Protein AF-A0A8H7ESM8-F1 (afdb_monomer_lite)

Structure (mmCIF, N/CA/C/O backbone):
data_AF-A0A8H7ESM8-F1
#
_entry.id   AF-A0A8H7ESM8-F1
#
loop_
_atom_site.group_PDB
_atom_site.id
_atom_site.type_symbol
_atom_site.label_atom_id
_atom_site.label_alt_id
_atom_site.label_comp_id
_atom_site.label_asym_id
_atom_site.label_entity_id
_atom_site.label_seq_id
_atom_site.pdbx_PDB_ins_code
_atom_site.Cartn_x
_atom_site.Cartn_y
_atom_site.Cartn_z
_atom_site.occupancy
_atom_site.B_iso_or_equiv
_atom_site.auth_seq_id
_atom_site.auth_comp_id
_atom_site.auth_asym_id
_atom_site.auth_atom_id
_atom_site.pdbx_PDB_model_num
ATOM 1 N N . MET A 1 1 ? 24.450 -65.363 -47.196 1.00 42.00 1 MET A N 1
ATOM 2 C CA . MET A 1 1 ? 24.435 -64.809 -45.826 1.00 42.00 1 MET A CA 1
ATOM 3 C C . MET A 1 1 ? 24.274 -63.314 -46.007 1.00 42.00 1 MET A C 1
ATOM 5 O O . MET A 1 1 ? 25.089 -62.755 -46.719 1.00 42.00 1 MET A O 1
ATOM 9 N N . GLU A 1 2 ? 23.227 -62.629 -45.573 1.00 52.50 2 GLU A N 1
ATOM 10 C CA . GLU A 1 2 ? 22.208 -62.899 -44.554 1.00 52.50 2 GLU A CA 1
ATOM 11 C C . GLU A 1 2 ? 21.019 -61.970 -44.897 1.00 52.50 2 GLU A C 1
ATOM 13 O O . GLU A 1 2 ? 21.236 -60.797 -45.176 1.00 52.50 2 GLU A O 1
ATOM 18 N N . GLN A 1 3 ? 19.879 -62.540 -45.296 1.00 51.50 3 GLN A N 1
ATOM 19 C CA . GLN A 1 3 ? 18.617 -62.590 -44.532 1.00 51.50 3 GLN A CA 1
ATOM 20 C C . GLN A 1 3 ? 17.825 -61.260 -44.528 1.00 51.50 3 GLN A C 1
ATOM 22 O O . GLN A 1 3 ? 18.046 -60.379 -43.706 1.00 51.50 3 GLN A O 1
ATOM 27 N N . LEU A 1 4 ? 16.878 -61.159 -45.471 1.00 50.91 4 LEU A N 1
ATOM 28 C CA . LEU A 1 4 ? 15.663 -60.343 -45.375 1.00 50.91 4 LEU A CA 1
ATOM 29 C C . LEU A 1 4 ? 14.559 -61.302 -44.916 1.00 50.91 4 LEU A C 1
ATOM 31 O O . LEU A 1 4 ? 14.179 -62.183 -45.687 1.00 50.91 4 LEU A O 1
ATOM 35 N N . GLU A 1 5 ? 14.102 -61.175 -43.672 1.00 56.69 5 GLU A N 1
ATOM 36 C CA . GLU A 1 5 ? 12.926 -61.899 -43.188 1.00 56.69 5 GLU A CA 1
ATOM 37 C C . GLU A 1 5 ? 11.688 -61.015 -43.344 1.00 56.69 5 GLU A C 1
ATOM 39 O O . GLU A 1 5 ? 11.542 -59.968 -42.714 1.00 56.69 5 GLU A O 1
ATOM 44 N N . ASP A 1 6 ? 10.841 -61.463 -44.264 1.00 51.81 6 ASP A N 1
ATOM 45 C CA . ASP A 1 6 ? 9.467 -61.048 -44.497 1.00 51.81 6 ASP A CA 1
ATOM 46 C C . ASP A 1 6 ? 8.577 -61.714 -43.436 1.00 51.81 6 ASP A C 1
ATOM 48 O O . ASP A 1 6 ? 8.514 -62.941 -43.345 1.00 51.81 6 ASP A O 1
ATOM 52 N N . GLY A 1 7 ? 7.947 -60.902 -42.588 1.00 53.12 7 GLY A N 1
ATOM 53 C CA . GLY A 1 7 ? 7.020 -61.345 -41.554 1.00 53.12 7 GLY A CA 1
ATOM 54 C C . GLY A 1 7 ? 5.589 -61.021 -41.956 1.00 53.12 7 GLY A C 1
ATOM 55 O O . GLY A 1 7 ? 5.084 -59.950 -41.624 1.00 53.12 7 GLY A O 1
ATOM 56 N N . GLY A 1 8 ? 4.942 -61.951 -42.656 1.00 49.22 8 GLY A N 1
ATOM 57 C CA . GLY A 1 8 ? 3.492 -61.981 -42.814 1.00 49.22 8 GLY A CA 1
ATOM 58 C C . GLY A 1 8 ? 2.825 -62.785 -41.695 1.00 49.22 8 GLY A C 1
ATOM 59 O O . GLY A 1 8 ? 3.288 -63.874 -41.365 1.00 49.22 8 GLY A O 1
ATOM 60 N N . SER A 1 9 ? 1.713 -62.274 -41.161 1.00 54.31 9 SER A N 1
ATOM 61 C CA . SER A 1 9 ? 0.624 -63.090 -40.605 1.00 54.31 9 SER A CA 1
ATOM 62 C C . SER A 1 9 ? -0.669 -62.263 -40.491 1.00 54.31 9 SER A C 1
ATOM 64 O O . SER A 1 9 ? -0.700 -61.298 -39.729 1.00 54.31 9 SER A O 1
ATOM 66 N N . ASP A 1 10 ? -1.676 -62.683 -41.270 1.00 53.31 10 ASP A N 1
ATOM 67 C CA . ASP A 1 10 ? -3.106 -62.860 -40.932 1.00 53.31 10 ASP A CA 1
ATOM 68 C C . ASP A 1 10 ? -3.930 -61.602 -40.528 1.00 53.31 10 ASP A C 1
ATOM 70 O O . ASP A 1 10 ? -3.648 -60.974 -39.515 1.00 53.31 10 ASP A O 1
ATOM 74 N N . LEU A 1 11 ? -4.911 -61.062 -41.290 1.00 56.03 11 LEU A N 1
ATOM 75 C CA . LEU A 1 11 ? -6.192 -61.620 -41.818 1.00 56.03 11 LEU A CA 1
ATOM 76 C C . LEU A 1 11 ? -6.927 -62.463 -40.757 1.00 56.03 11 LEU A C 1
ATOM 78 O O . LEU A 1 11 ? -6.360 -63.432 -40.287 1.00 56.03 11 LEU A O 1
ATOM 82 N N . GLU A 1 12 ? -8.160 -62.258 -40.297 1.00 47.97 12 GLU A N 1
ATOM 83 C CA . GLU A 1 12 ? -9.330 -61.398 -40.546 1.00 47.97 12 GLU A CA 1
ATOM 84 C C . GLU A 1 12 ? -10.045 -61.262 -39.164 1.00 47.97 12 GLU A C 1
ATOM 86 O O . GLU A 1 12 ? -9.576 -61.835 -38.185 1.00 47.97 12 GLU A O 1
ATOM 91 N N . GLU A 1 13 ? -11.102 -60.495 -38.885 1.00 48.75 13 GLU A N 1
ATOM 92 C CA . GLU A 1 13 ? -12.486 -60.573 -39.385 1.00 48.75 13 GLU A CA 1
ATOM 93 C C . GLU A 1 13 ? -13.287 -59.571 -38.495 1.00 48.75 13 GLU A C 1
ATOM 95 O O . GLU A 1 13 ? -13.037 -59.494 -37.294 1.00 48.75 13 GLU A O 1
ATOM 100 N N . SER A 1 14 ? -13.983 -58.562 -39.044 1.00 41.25 14 SER A N 1
ATOM 101 C CA . SER A 1 14 ? -15.455 -58.489 -39.231 1.00 41.25 14 SER A CA 1
ATOM 102 C C . SER A 1 14 ? -16.271 -58.613 -37.912 1.00 41.25 14 SER A C 1
ATOM 104 O O . SER A 1 14 ? -15.978 -59.452 -37.080 1.00 41.25 14 SER A O 1
ATOM 106 N N . VAL A 1 15 ? -17.317 -57.840 -37.580 1.00 45.09 15 VAL A N 1
ATOM 107 C CA . VAL A 1 15 ? -18.212 -56.943 -38.327 1.00 45.09 15 VAL A CA 1
ATOM 108 C C . VAL A 1 15 ? -19.162 -56.270 -37.304 1.00 45.09 15 VAL A C 1
ATOM 110 O O . VAL A 1 15 ? -19.545 -56.931 -36.348 1.00 45.09 15 VAL A O 1
ATOM 113 N N . THR A 1 16 ? -19.593 -55.015 -37.561 1.00 39.19 16 THR A N 1
ATOM 114 C CA . THR A 1 16 ? -21.004 -54.523 -37.418 1.00 39.19 16 THR A CA 1
ATOM 115 C C . THR A 1 16 ? -21.577 -54.393 -35.977 1.00 39.19 16 THR A C 1
ATOM 117 O O . THR A 1 16 ? -21.357 -55.257 -35.147 1.00 39.19 16 THR A O 1
ATOM 120 N N . THR A 1 17 ? -22.328 -53.386 -35.518 1.00 56.19 17 THR A N 1
ATOM 121 C CA . THR A 1 17 ? -22.899 -52.100 -35.976 1.00 56.19 17 THR A CA 1
ATOM 122 C C . THR A 1 17 ? -23.355 -51.334 -34.714 1.00 56.19 17 THR A C 1
ATOM 124 O O . THR A 1 17 ? -23.389 -51.925 -33.635 1.00 56.19 17 THR A O 1
ATOM 127 N N . PRO A 1 18 ? -23.718 -50.041 -34.818 1.00 55.72 18 PRO A N 1
ATOM 128 C CA . PRO A 1 18 ? -24.243 -49.255 -33.708 1.00 55.72 18 PRO A CA 1
ATOM 129 C C . PRO A 1 18 ? -25.756 -49.461 -33.571 1.00 55.72 18 PRO A C 1
ATOM 131 O O . PRO A 1 18 ? -26.470 -49.288 -34.556 1.00 55.72 18 PRO A O 1
ATOM 134 N N . ASP A 1 19 ? -26.240 -49.751 -32.362 1.00 47.34 19 ASP A N 1
ATOM 135 C CA . ASP A 1 19 ? -27.670 -49.702 -32.059 1.00 47.34 19 ASP A CA 1
ATOM 136 C C . ASP A 1 19 ? -27.999 -48.610 -31.041 1.00 47.34 19 ASP A C 1
ATOM 138 O O . ASP A 1 19 ? -27.410 -48.459 -29.971 1.00 47.34 19 ASP A O 1
ATOM 142 N N . ASN A 1 20 ? -28.945 -47.811 -31.506 1.00 58.38 20 ASN A N 1
ATOM 143 C CA . ASN A 1 20 ? -29.601 -46.659 -30.939 1.00 58.38 20 ASN A CA 1
ATOM 144 C C . ASN A 1 20 ? -30.784 -47.141 -30.093 1.00 58.38 20 ASN A C 1
ATOM 146 O O . ASN A 1 20 ? -31.738 -47.670 -30.657 1.00 58.38 20 ASN A O 1
ATOM 150 N N . GLU A 1 21 ? -30.773 -46.885 -28.786 1.00 55.19 21 GLU A N 1
ATOM 151 C CA . GLU A 1 21 ? -31.991 -46.922 -27.972 1.00 55.19 21 GLU A CA 1
ATOM 152 C C . GLU A 1 21 ? -32.172 -45.605 -27.214 1.00 55.19 21 GLU A C 1
ATOM 154 O O . GLU A 1 21 ? -31.645 -45.354 -26.133 1.00 55.19 21 GLU A O 1
ATOM 159 N N . ASN A 1 22 ? -32.949 -44.751 -27.871 1.00 52.78 22 ASN A N 1
ATOM 160 C CA . ASN A 1 22 ? -33.838 -43.751 -27.305 1.00 52.78 22 ASN A CA 1
ATOM 161 C C . ASN A 1 22 ? -34.694 -44.330 -26.160 1.00 52.78 22 ASN A C 1
ATOM 163 O O . ASN A 1 22 ? -35.521 -45.209 -26.407 1.00 52.78 22 ASN A O 1
ATOM 167 N N . VAL A 1 23 ? -34.580 -43.764 -24.955 1.00 56.09 23 VAL A N 1
ATOM 168 C CA . VAL A 1 23 ? -35.633 -43.839 -23.932 1.00 56.09 23 VAL A CA 1
ATOM 169 C C . VAL A 1 23 ? -35.842 -42.448 -23.326 1.00 56.09 23 VAL A C 1
ATOM 171 O O . VAL A 1 23 ? -34.954 -41.886 -22.689 1.00 56.09 23 VAL A O 1
ATOM 174 N N . ASN A 1 24 ? -37.041 -41.914 -23.564 1.00 48.78 24 ASN A N 1
ATOM 175 C CA . ASN A 1 24 ? -37.614 -40.720 -22.946 1.00 48.78 24 ASN A CA 1
ATOM 176 C C . ASN A 1 24 ? -37.867 -40.911 -21.432 1.00 48.78 24 ASN A C 1
ATOM 178 O O . ASN A 1 24 ? -38.381 -41.955 -21.041 1.00 48.78 24 ASN A O 1
ATOM 182 N N . GLU A 1 25 ? -37.534 -39.870 -20.654 1.00 49.44 25 GLU A N 1
ATOM 183 C CA . GLU A 1 25 ? -38.229 -39.232 -19.501 1.00 49.44 25 GLU A CA 1
ATOM 184 C C . GLU A 1 25 ? -39.181 -40.031 -18.571 1.00 49.44 25 GLU A C 1
ATOM 186 O O . GLU A 1 25 ? -39.991 -40.844 -19.019 1.00 49.44 25 GLU A O 1
ATOM 191 N N . PRO A 1 26 ? -39.184 -39.715 -17.253 1.00 51.81 26 PRO A N 1
ATOM 192 C CA . PRO A 1 26 ? -40.087 -38.644 -16.802 1.00 51.81 26 PRO A CA 1
ATOM 193 C C . PRO A 1 26 ? -39.553 -37.692 -15.710 1.00 51.81 26 PRO A C 1
ATOM 195 O O . PRO A 1 26 ? -38.658 -38.012 -14.929 1.00 51.81 26 PRO A O 1
ATOM 198 N N . GLU A 1 27 ? -40.193 -36.519 -15.685 1.00 51.31 27 GLU A N 1
ATOM 199 C CA . GLU A 1 27 ? -40.183 -35.451 -14.679 1.00 51.31 27 GLU A CA 1
ATOM 200 C C . GLU A 1 27 ? -40.645 -35.877 -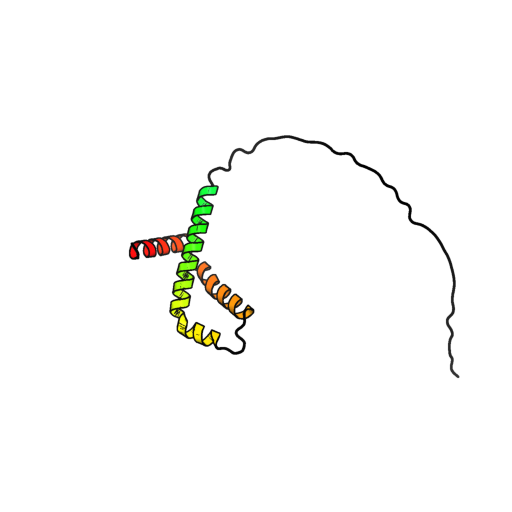13.257 1.00 51.31 27 GLU A C 1
ATOM 202 O O . GLU A 1 27 ? -41.105 -36.998 -13.042 1.00 51.31 27 GLU A O 1
ATOM 207 N N . ILE A 1 28 ? -40.643 -34.871 -12.356 1.00 48.00 28 ILE A N 1
ATOM 208 C CA . ILE A 1 28 ? -41.316 -34.690 -11.044 1.00 48.00 28 ILE A CA 1
ATOM 209 C C . ILE A 1 28 ? -40.716 -35.470 -9.850 1.00 48.00 28 ILE A C 1
ATOM 211 O O . ILE A 1 28 ? -40.508 -36.672 -9.899 1.00 48.00 28 ILE A O 1
ATOM 215 N N . ASN A 1 29 ? -40.405 -34.846 -8.705 1.00 45.91 29 ASN A N 1
ATOM 216 C CA . ASN A 1 29 ? -41.381 -34.179 -7.844 1.00 45.91 29 ASN A CA 1
ATOM 217 C C . ASN A 1 29 ? -40.752 -33.211 -6.818 1.00 45.91 29 ASN A C 1
ATOM 219 O O . ASN A 1 29 ? -39.620 -33.368 -6.366 1.00 45.91 29 ASN A O 1
ATOM 223 N N . GLU A 1 30 ? -41.578 -32.240 -6.464 1.00 44.12 30 GLU A N 1
ATOM 224 C CA . GLU A 1 30 ? -41.410 -31.053 -5.649 1.00 44.12 30 GLU A CA 1
ATOM 225 C C . GLU A 1 30 ? -41.415 -31.311 -4.122 1.00 44.12 30 GLU A C 1
ATOM 227 O O . GLU A 1 30 ? -41.936 -32.316 -3.640 1.00 44.12 30 GLU A O 1
ATOM 232 N N . ASN A 1 31 ? -40.974 -30.272 -3.396 1.00 43.00 31 ASN A N 1
ATOM 233 C CA . ASN A 1 31 ? -41.524 -29.748 -2.131 1.00 43.00 31 ASN A CA 1
ATOM 234 C C . ASN A 1 31 ? -41.296 -30.478 -0.787 1.00 43.00 31 ASN A C 1
ATOM 236 O O . ASN A 1 31 ? -41.917 -31.498 -0.499 1.00 43.00 31 ASN A O 1
ATOM 240 N N . LYS A 1 32 ? -40.536 -29.820 0.111 1.00 47.94 32 LYS A N 1
ATOM 241 C CA . LYS A 1 32 ? -40.993 -29.089 1.335 1.00 47.94 32 LYS A CA 1
ATOM 242 C C . LYS A 1 32 ? -39.796 -28.854 2.280 1.00 47.94 32 LYS A C 1
ATOM 244 O O . LYS A 1 32 ? -39.057 -29.795 2.542 1.00 47.94 32 LYS A O 1
ATOM 249 N N . GLU A 1 33 ? -39.432 -27.607 2.623 1.00 43.50 33 GLU A N 1
ATOM 250 C CA . GLU A 1 33 ? -39.988 -26.809 3.753 1.00 43.50 33 GLU A CA 1
ATOM 251 C C . GLU A 1 33 ? -39.909 -27.626 5.054 1.00 43.50 33 GLU A C 1
ATOM 253 O O . GLU A 1 33 ? -40.513 -28.689 5.130 1.00 43.50 33 GLU A O 1
ATOM 258 N N . GLU A 1 34 ? -39.119 -27.319 6.080 1.00 43.12 34 GLU A N 1
ATOM 259 C CA . GLU A 1 34 ? -38.906 -26.112 6.902 1.00 43.12 34 GLU A CA 1
ATOM 260 C C . GLU A 1 34 ? -37.876 -26.597 7.965 1.00 43.12 34 GLU A C 1
ATOM 262 O O . GLU A 1 34 ? -37.869 -27.781 8.295 1.00 43.12 34 GLU A O 1
ATOM 267 N N . GLU A 1 35 ? -36.866 -25.881 8.451 1.00 46.41 35 GLU A N 1
ATOM 268 C CA . GLU A 1 35 ? -36.888 -24.801 9.444 1.00 46.41 35 GLU A CA 1
ATOM 269 C C . GLU A 1 35 ? -35.419 -24.735 9.929 1.00 46.41 35 GLU A C 1
ATOM 271 O O . GLU A 1 35 ? -34.899 -25.747 10.397 1.00 46.41 35 GLU A O 1
ATOM 276 N N . ASP A 1 36 ? -34.728 -23.599 9.829 1.00 39.12 36 ASP A N 1
ATOM 277 C CA . ASP A 1 36 ? -33.789 -23.220 10.896 1.00 39.12 36 ASP A CA 1
ATOM 278 C C . ASP A 1 36 ? -33.701 -21.692 10.954 1.00 39.12 36 ASP A C 1
ATOM 280 O O . ASP A 1 36 ? -32.984 -20.999 10.228 1.00 39.12 36 ASP A O 1
ATOM 284 N N . ASP A 1 37 ? -34.595 -21.191 11.788 1.00 54.12 37 ASP A N 1
ATOM 285 C CA . ASP A 1 37 ? -34.786 -19.826 12.228 1.00 54.12 37 ASP A CA 1
ATOM 286 C C . ASP A 1 37 ? -33.574 -19.365 13.050 1.00 54.12 37 ASP A C 1
ATOM 288 O O . ASP A 1 37 ? -33.615 -19.466 14.275 1.00 54.12 37 ASP A O 1
ATOM 292 N N . LYS A 1 38 ? -32.478 -18.898 12.411 1.00 52.22 38 LYS A N 1
ATOM 293 C CA . LYS A 1 38 ? -31.469 -18.050 13.094 1.00 52.22 38 LYS A CA 1
ATOM 294 C C . LYS A 1 38 ? -30.337 -17.416 12.266 1.00 52.22 38 LYS A C 1
ATOM 296 O O . LYS A 1 38 ? -29.183 -17.489 12.671 1.00 52.22 38 LYS A O 1
ATOM 301 N N . GLN A 1 39 ? -30.599 -16.706 11.170 1.00 44.06 39 GLN A N 1
ATOM 302 C CA . GLN A 1 39 ? -29.550 -15.855 10.568 1.00 44.06 39 GLN A CA 1
ATOM 303 C C . GLN A 1 39 ? -30.128 -14.528 10.077 1.00 44.06 39 GLN A C 1
ATOM 305 O O . GLN A 1 39 ? -30.488 -14.379 8.916 1.00 44.06 39 GLN A O 1
ATOM 310 N N . LYS A 1 40 ? -30.266 -13.554 10.985 1.00 45.72 40 LYS A N 1
ATOM 311 C CA . LYS A 1 40 ? -30.628 -12.174 10.613 1.00 45.72 40 LYS A CA 1
ATOM 312 C C . LYS A 1 40 ? -29.888 -11.087 11.404 1.00 45.72 40 LYS A C 1
ATOM 314 O O . LYS A 1 40 ? -30.333 -9.948 11.427 1.00 45.72 40 LYS A O 1
ATOM 319 N N . GLU A 1 41 ? -28.760 -11.425 12.032 1.00 44.56 41 GLU A N 1
ATOM 320 C CA . GLU A 1 41 ? -27.928 -10.461 12.781 1.00 44.56 41 GLU A CA 1
ATOM 321 C C . GLU A 1 41 ? -26.459 -10.395 12.306 1.00 44.56 41 GLU A C 1
ATOM 323 O O . GLU A 1 41 ? -25.692 -9.590 12.828 1.00 44.56 41 GLU A O 1
ATOM 328 N N . GLU A 1 42 ? -26.048 -11.175 11.296 1.00 44.97 42 GLU A N 1
ATOM 329 C CA . GLU A 1 42 ? -24.649 -11.198 10.813 1.00 44.97 42 GLU A CA 1
ATOM 330 C C . GLU A 1 42 ? -24.402 -10.377 9.528 1.00 44.97 42 GLU A C 1
ATOM 332 O O . GLU A 1 42 ? -23.267 -9.983 9.268 1.00 44.97 42 GLU A O 1
ATOM 337 N N . GLU A 1 43 ? -25.442 -10.012 8.766 1.00 44.19 43 GLU A N 1
ATOM 338 C CA . GLU A 1 43 ? -25.278 -9.303 7.480 1.00 44.19 43 GLU A CA 1
ATOM 339 C C . GLU A 1 43 ? -24.818 -7.834 7.614 1.00 44.19 43 GLU A C 1
ATOM 341 O O . GLU A 1 43 ? -24.172 -7.310 6.706 1.00 44.19 43 GLU A O 1
ATOM 346 N N . GLU A 1 44 ? -25.081 -7.153 8.737 1.00 46.78 44 GLU A N 1
ATOM 347 C CA . GLU A 1 44 ? -24.670 -5.745 8.909 1.00 46.78 44 GLU A CA 1
ATOM 348 C C . GLU A 1 44 ? -23.185 -5.593 9.279 1.00 46.78 44 GLU A C 1
ATOM 350 O O . GLU A 1 44 ? -22.529 -4.650 8.829 1.00 46.78 44 GLU A O 1
ATOM 355 N N . LYS A 1 45 ? -22.603 -6.543 10.026 1.00 51.50 45 LYS A N 1
ATOM 356 C CA . LYS A 1 45 ? -21.188 -6.459 10.432 1.00 51.50 45 LYS A CA 1
ATOM 357 C C . LYS A 1 45 ? -20.212 -6.761 9.301 1.00 51.50 45 LYS A C 1
ATOM 359 O O . LYS A 1 45 ? -19.118 -6.191 9.273 1.00 51.50 45 LYS A O 1
ATOM 364 N N . GLU A 1 46 ? -20.577 -7.624 8.357 1.00 53.84 46 GLU A N 1
ATOM 365 C CA . GLU A 1 46 ? -19.707 -7.938 7.220 1.00 53.84 46 GLU A CA 1
ATOM 366 C C . GLU A 1 46 ? -19.574 -6.755 6.249 1.00 53.84 46 GLU A C 1
ATOM 368 O O . GLU A 1 46 ? -18.470 -6.468 5.778 1.00 53.84 46 GLU A O 1
ATOM 373 N N . GLY A 1 47 ? -20.662 -6.015 6.000 1.00 60.31 47 GLY A N 1
ATOM 374 C CA . GLY A 1 47 ? -20.661 -4.856 5.100 1.00 60.31 47 GLY A CA 1
ATOM 375 C C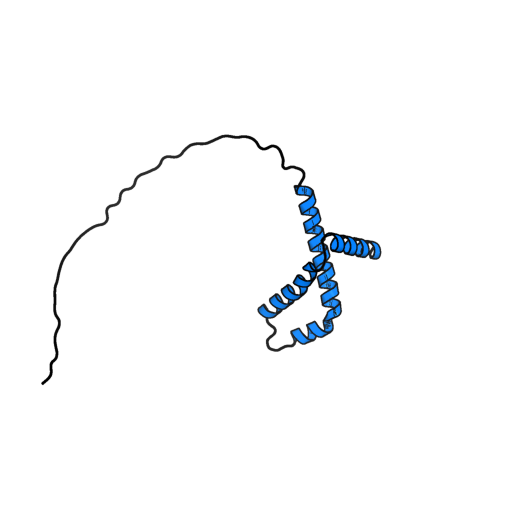 . GLY A 1 47 ? -19.814 -3.683 5.608 1.00 60.31 47 GLY A C 1
ATOM 376 O O . GLY A 1 47 ? -19.044 -3.083 4.845 1.00 60.31 47 GLY A O 1
ATOM 377 N N . GLU A 1 48 ? -19.896 -3.385 6.908 1.00 63.91 48 GLU A N 1
ATOM 378 C CA . GLU A 1 48 ? -19.049 -2.368 7.544 1.00 63.91 48 GLU A CA 1
ATOM 379 C C . GLU A 1 48 ? -17.575 -2.792 7.535 1.00 63.91 48 GLU A C 1
ATOM 381 O O . GLU A 1 48 ? -16.708 -2.016 7.127 1.00 63.91 48 GLU A O 1
ATOM 386 N N . THR A 1 49 ? -17.289 -4.056 7.861 1.00 70.00 49 THR A N 1
ATOM 387 C CA . THR A 1 49 ? -15.918 -4.587 7.879 1.00 70.00 49 THR A CA 1
ATOM 388 C C . THR A 1 49 ? -15.266 -4.539 6.492 1.00 70.00 49 THR A C 1
ATOM 390 O O . THR A 1 49 ? -14.106 -4.141 6.362 1.00 70.00 49 THR A O 1
ATOM 393 N N . GLN A 1 50 ? -15.997 -4.884 5.426 1.00 76.69 50 GLN A N 1
ATOM 394 C CA . GLN A 1 50 ? -15.481 -4.786 4.054 1.00 76.69 50 GLN A CA 1
ATOM 395 C C . GLN A 1 50 ? -15.212 -3.336 3.630 1.00 76.69 50 GLN A C 1
ATOM 397 O O . GLN A 1 50 ? -14.230 -3.058 2.930 1.00 76.69 50 GLN A O 1
ATOM 402 N N . THR A 1 51 ? -16.049 -2.399 4.076 1.00 86.81 51 THR A N 1
ATOM 403 C CA . THR A 1 51 ? -15.870 -0.971 3.792 1.00 86.81 51 THR A CA 1
ATOM 404 C C . THR A 1 51 ? -14.621 -0.427 4.483 1.00 86.81 51 THR A C 1
ATOM 406 O O . THR A 1 51 ? -13.791 0.203 3.819 1.00 86.81 51 THR A O 1
ATOM 409 N N . THR A 1 52 ? -14.430 -0.744 5.766 1.00 89.31 52 THR A N 1
ATOM 410 C CA . THR A 1 52 ? -13.241 -0.369 6.548 1.00 89.31 52 THR A CA 1
ATOM 411 C C . THR A 1 52 ? -11.967 -0.927 5.917 1.00 89.31 52 THR A C 1
ATOM 413 O O . THR A 1 52 ? -11.033 -0.170 5.652 1.00 89.31 52 THR A O 1
ATOM 416 N N . LYS A 1 53 ? -11.949 -2.215 5.542 1.00 92.00 53 LYS A N 1
ATOM 417 C CA . LYS A 1 53 ? -10.790 -2.847 4.881 1.00 92.00 53 LYS A CA 1
ATOM 418 C C . LYS A 1 53 ? -10.418 -2.157 3.571 1.00 92.00 53 LYS A C 1
ATOM 420 O O . LYS A 1 53 ? -9.247 -1.878 3.314 1.00 92.00 53 LYS A O 1
ATOM 425 N N . LYS A 1 54 ? -11.409 -1.809 2.744 1.00 94.69 54 LYS A N 1
ATOM 426 C CA . LYS A 1 54 ? -11.172 -1.094 1.480 1.00 94.69 54 LYS A CA 1
ATOM 427 C C . LYS A 1 54 ? -10.645 0.326 1.705 1.00 94.69 54 LYS A C 1
ATOM 429 O O . LYS A 1 54 ? -9.737 0.760 0.994 1.00 94.69 54 LYS A O 1
ATOM 434 N N . GLN A 1 55 ? -11.210 1.056 2.666 1.00 95.62 55 GLN A N 1
ATOM 435 C CA . GLN A 1 55 ? -10.753 2.401 3.018 1.00 95.62 55 GLN A CA 1
ATOM 436 C C . GLN A 1 55 ? -9.317 2.376 3.544 1.00 95.62 55 GLN A C 1
ATOM 438 O O . GLN A 1 55 ? -8.490 3.171 3.089 1.00 95.62 55 GLN A O 1
ATOM 443 N N . PHE A 1 56 ? -9.006 1.424 4.425 1.00 96.88 56 PHE A N 1
ATOM 444 C CA . PHE A 1 56 ? -7.669 1.249 4.972 1.00 96.88 56 PHE A CA 1
ATOM 445 C C . PHE A 1 56 ? -6.671 0.899 3.874 1.00 96.88 56 PHE A C 1
ATOM 447 O O . PHE A 1 56 ? -5.666 1.591 3.741 1.00 96.88 56 PHE A O 1
ATOM 454 N N . ARG A 1 57 ? -6.980 -0.084 3.014 1.00 97.38 57 ARG A N 1
ATOM 455 C CA . ARG A 1 57 ? -6.137 -0.443 1.863 1.00 97.38 57 ARG A CA 1
ATOM 456 C C . ARG A 1 57 ? -5.799 0.774 1.006 1.00 97.38 57 ARG A C 1
ATOM 458 O O . ARG A 1 57 ? -4.643 0.970 0.644 1.00 97.38 57 ARG A O 1
ATOM 465 N N . ASN A 1 58 ? -6.789 1.603 0.679 1.00 96.81 58 ASN A N 1
ATOM 466 C CA . ASN A 1 58 ? -6.564 2.794 -0.141 1.00 96.81 58 ASN A CA 1
ATOM 467 C C . ASN A 1 58 ? -5.664 3.815 0.565 1.00 96.81 58 ASN A C 1
ATOM 469 O O . ASN A 1 58 ? -4.746 4.351 -0.056 1.00 96.81 58 ASN A O 1
ATOM 473 N N . HIS A 1 59 ? -5.905 4.065 1.855 1.00 97.19 59 HIS A N 1
ATOM 474 C CA . HIS A 1 59 ? -5.064 4.952 2.654 1.00 97.19 59 HIS A CA 1
ATOM 475 C C . HIS A 1 59 ? -3.624 4.427 2.739 1.00 97.19 59 HIS A C 1
ATOM 477 O O . HIS A 1 59 ? -2.683 5.151 2.419 1.00 97.19 59 HIS A O 1
ATOM 483 N N . TYR A 1 60 ? -3.460 3.152 3.086 1.00 98.19 60 TYR A N 1
ATOM 484 C CA . TYR A 1 60 ? -2.178 2.464 3.178 1.00 98.19 60 TYR A CA 1
ATOM 485 C C . TYR A 1 60 ? -1.394 2.551 1.864 1.00 98.19 60 TYR A C 1
ATOM 487 O O . TYR A 1 60 ? -0.267 3.046 1.846 1.00 98.19 60 TYR A O 1
ATOM 495 N N . MET A 1 61 ? -2.008 2.153 0.745 1.00 98.12 61 MET A N 1
ATOM 496 C CA . MET A 1 61 ? -1.354 2.184 -0.564 1.00 98.12 61 MET A CA 1
ATOM 497 C C . MET A 1 61 ? -0.986 3.610 -0.977 1.00 98.12 61 MET A C 1
ATOM 499 O O . MET A 1 61 ? 0.092 3.819 -1.530 1.00 98.12 61 MET A O 1
ATOM 503 N N . SER A 1 62 ? -1.819 4.608 -0.665 1.00 97.50 62 SER A N 1
ATOM 504 C CA . SER A 1 62 ? -1.482 6.017 -0.903 1.00 97.50 62 SER A CA 1
ATOM 505 C C . SER A 1 62 ? -0.247 6.444 -0.106 1.00 97.50 62 SER A C 1
ATOM 507 O O . SER A 1 62 ? 0.682 7.012 -0.675 1.00 97.50 62 SER A O 1
ATOM 509 N N . GLN A 1 63 ? -0.201 6.142 1.194 1.00 97.38 63 GLN A N 1
ATOM 510 C CA . GLN A 1 63 ? 0.920 6.513 2.063 1.00 97.38 63 GLN A CA 1
ATOM 511 C C . GLN A 1 63 ? 2.222 5.829 1.632 1.00 97.38 63 GLN A C 1
ATOM 513 O O . GLN A 1 63 ? 3.261 6.479 1.525 1.00 97.38 63 GLN A O 1
ATOM 518 N N . 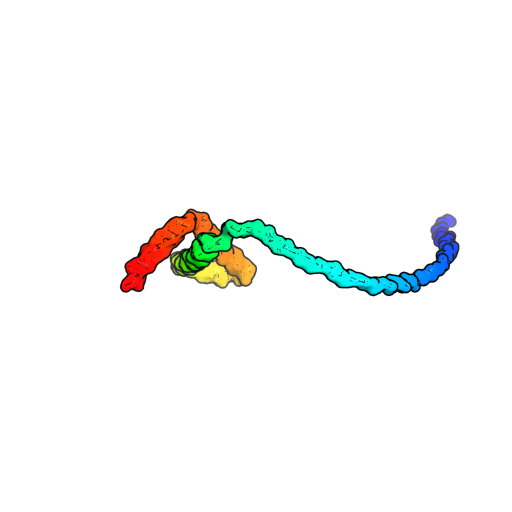ILE A 1 64 ? 2.166 4.528 1.340 1.00 97.38 64 ILE A N 1
ATOM 519 C CA . ILE A 1 64 ? 3.329 3.743 0.919 1.00 97.38 64 ILE A CA 1
ATOM 520 C C . ILE A 1 64 ? 3.839 4.209 -0.445 1.00 97.38 64 ILE A C 1
ATOM 522 O O . ILE A 1 64 ? 5.029 4.484 -0.593 1.00 97.38 64 ILE A O 1
ATOM 526 N N . THR A 1 65 ? 2.964 4.372 -1.440 1.00 96.62 65 THR A N 1
ATOM 527 C CA . THR A 1 65 ? 3.394 4.831 -2.772 1.00 96.62 65 THR A CA 1
ATOM 528 C C . THR A 1 65 ? 3.927 6.263 -2.756 1.00 96.62 65 THR A C 1
ATOM 530 O O . THR A 1 65 ? 4.848 6.572 -3.510 1.00 96.62 65 THR A O 1
ATOM 533 N N . GLN A 1 66 ? 3.429 7.119 -1.860 1.00 97.38 66 GLN A N 1
ATOM 534 C CA . GLN A 1 66 ? 3.984 8.453 -1.645 1.00 97.38 66 GLN A CA 1
ATOM 535 C C . GLN A 1 66 ? 5.362 8.402 -0.969 1.00 97.38 66 GLN A C 1
ATOM 537 O O . GLN A 1 66 ? 6.290 9.068 -1.429 1.00 97.38 66 GLN A O 1
ATOM 542 N N . ALA A 1 67 ? 5.523 7.600 0.087 1.00 97.81 67 ALA A N 1
ATOM 543 C CA . ALA A 1 67 ? 6.782 7.476 0.822 1.00 97.81 67 ALA A CA 1
ATOM 544 C C . ALA A 1 67 ? 7.911 6.878 -0.036 1.00 97.81 67 ALA A C 1
ATOM 546 O O . ALA A 1 67 ? 9.049 7.340 0.029 1.00 97.81 67 ALA A O 1
ATOM 547 N N . PHE A 1 68 ? 7.588 5.894 -0.879 1.00 97.44 68 PHE A N 1
ATOM 548 C CA . PHE A 1 68 ? 8.540 5.222 -1.769 1.00 97.44 68 PHE A CA 1
ATOM 549 C C . PHE A 1 68 ? 8.548 5.779 -3.197 1.00 97.44 68 PHE A C 1
ATOM 551 O O . PHE A 1 68 ? 9.170 5.184 -4.075 1.00 97.44 68 PHE A O 1
ATOM 558 N N . GLY A 1 69 ? 7.899 6.918 -3.461 1.00 97.31 69 GLY A N 1
ATOM 559 C CA . GLY A 1 69 ? 7.675 7.412 -4.826 1.00 97.31 69 GLY A CA 1
ATOM 560 C C . GLY A 1 69 ? 8.947 7.500 -5.675 1.00 97.31 69 GLY A C 1
ATOM 561 O O . GLY A 1 69 ? 8.966 7.043 -6.814 1.00 97.31 69 GLY A O 1
ATOM 562 N N . THR A 1 70 ? 10.050 7.981 -5.090 1.00 97.81 70 THR A N 1
ATOM 563 C CA . THR A 1 70 ? 11.344 8.074 -5.794 1.00 97.81 70 THR A CA 1
ATOM 564 C C . THR A 1 70 ? 11.903 6.701 -6.179 1.00 97.81 70 THR A C 1
ATOM 566 O O . THR A 1 70 ? 12.488 6.550 -7.250 1.00 97.81 70 THR A O 1
ATOM 569 N N . ASP A 1 71 ? 11.752 5.692 -5.324 1.00 97.94 71 ASP A N 1
ATOM 570 C CA . ASP A 1 71 ? 12.259 4.346 -5.601 1.00 97.94 71 ASP A CA 1
ATOM 571 C C . ASP A 1 71 ? 11.341 3.589 -6.563 1.00 97.94 71 ASP A C 1
ATOM 573 O O . ASP A 1 71 ? 11.831 2.912 -7.465 1.00 97.94 71 ASP A O 1
ATOM 577 N N . LEU A 1 72 ? 10.025 3.794 -6.467 1.00 97.62 72 LEU A N 1
ATOM 578 C CA . LEU A 1 72 ? 9.060 3.297 -7.450 1.00 97.62 72 LEU A CA 1
ATOM 579 C C . LEU A 1 72 ? 9.324 3.882 -8.845 1.00 97.62 72 LEU A C 1
ATOM 581 O O . LEU A 1 72 ? 9.271 3.155 -9.838 1.00 97.62 72 LEU A O 1
ATOM 585 N N . ASP A 1 73 ? 9.685 5.165 -8.932 1.00 97.38 73 ASP A N 1
ATOM 586 C CA . ASP A 1 73 ? 10.068 5.801 -10.194 1.00 97.38 73 ASP A CA 1
ATOM 587 C C . ASP A 1 73 ? 11.343 5.199 -10.798 1.00 97.38 73 ASP A C 1
ATOM 589 O O . ASP A 1 73 ? 11.443 5.113 -12.025 1.00 97.38 73 ASP A O 1
ATOM 593 N N . LYS A 1 74 ? 12.306 4.765 -9.973 1.00 97.94 74 LYS A N 1
ATOM 594 C CA . LYS A 1 74 ? 13.503 4.045 -10.442 1.00 97.94 74 LYS A CA 1
ATOM 595 C C . LYS A 1 74 ? 13.150 2.642 -10.924 1.00 97.94 74 LYS A C 1
ATOM 597 O O . LYS A 1 74 ? 13.553 2.273 -12.022 1.00 97.94 74 LYS A O 1
ATOM 602 N N . ILE A 1 75 ? 12.365 1.893 -10.147 1.00 96.62 75 ILE A N 1
ATOM 603 C CA . ILE A 1 75 ? 11.912 0.540 -10.507 1.00 96.62 75 ILE A CA 1
ATOM 604 C C . ILE A 1 75 ? 11.167 0.571 -11.847 1.00 96.62 75 ILE A C 1
ATOM 606 O O . ILE A 1 75 ? 11.405 -0.266 -12.715 1.00 96.62 75 ILE A O 1
ATOM 610 N N . ARG A 1 76 ? 10.326 1.590 -12.073 1.00 95.44 76 ARG A N 1
ATOM 611 C CA . ARG A 1 76 ? 9.594 1.767 -13.337 1.00 95.44 76 ARG A CA 1
ATOM 612 C C . ARG A 1 76 ? 10.507 1.964 -14.552 1.00 95.44 76 ARG A C 1
ATOM 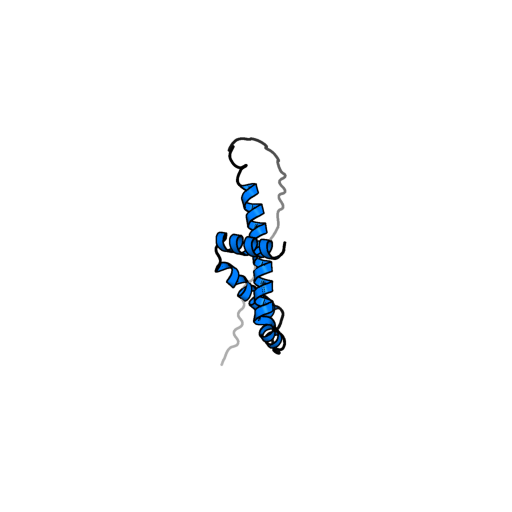614 O O . ARG A 1 76 ? 10.087 1.686 -15.671 1.00 95.44 76 ARG A O 1
ATOM 621 N N . GLN A 1 77 ? 11.725 2.465 -14.356 1.00 96.94 77 GLN A N 1
ATOM 622 C CA . GLN A 1 77 ? 12.700 2.677 -15.430 1.00 96.94 77 GLN A CA 1
ATOM 623 C C . GLN A 1 77 ? 13.513 1.417 -15.754 1.00 96.94 77 GLN A C 1
ATOM 625 O O . GLN A 1 77 ? 14.276 1.423 -16.721 1.00 96.94 77 GLN A O 1
ATOM 630 N N . GLU A 1 78 ? 13.378 0.337 -14.978 1.00 97.19 78 GLU A N 1
ATOM 631 C CA . GLU A 1 78 ? 14.114 -0.894 -15.245 1.00 97.19 78 GLU A CA 1
ATOM 632 C C . GLU A 1 78 ? 13.670 -1.536 -16.571 1.00 97.19 78 GLU A C 1
ATOM 634 O O . GLU A 1 78 ? 12.473 -1.680 -16.829 1.00 97.19 78 GLU A O 1
ATOM 639 N N . PRO A 1 79 ? 14.613 -2.014 -17.405 1.00 95.19 79 PRO A N 1
ATOM 640 C CA . PRO A 1 79 ? 14.320 -2.492 -18.761 1.00 95.19 79 PRO A CA 1
ATOM 641 C C . PRO A 1 79 ? 13.378 -3.704 -18.810 1.00 95.19 79 PRO A C 1
ATOM 643 O O . PRO A 1 79 ? 12.771 -3.970 -19.843 1.00 95.19 79 PRO A O 1
ATOM 646 N N . ASN A 1 80 ? 13.247 -4.436 -17.702 1.00 93.75 80 ASN A N 1
ATOM 647 C CA . ASN A 1 80 ? 12.408 -5.627 -17.594 1.00 93.75 80 ASN A CA 1
ATOM 648 C C . ASN A 1 80 ? 11.153 -5.403 -16.737 1.00 93.75 80 ASN A C 1
ATOM 650 O O . ASN A 1 80 ? 10.476 -6.380 -16.405 1.00 93.75 80 ASN A O 1
ATOM 654 N N . PHE A 1 81 ? 10.841 -4.159 -16.354 1.00 97.00 81 PHE A N 1
ATOM 655 C CA . PHE A 1 81 ? 9.636 -3.853 -15.591 1.00 97.00 81 PHE A CA 1
ATOM 656 C C . PHE A 1 81 ? 8.402 -3.917 -16.499 1.00 97.00 81 PHE A C 1
ATOM 658 O O . PHE A 1 81 ? 8.181 -3.070 -17.360 1.00 97.00 81 PHE A O 1
ATOM 665 N N . ASN A 1 82 ? 7.614 -4.979 -16.336 1.00 96.69 82 ASN A N 1
ATOM 666 C CA . ASN A 1 82 ? 6.439 -5.283 -17.149 1.00 96.69 82 ASN A CA 1
ATOM 667 C C . ASN A 1 82 ? 5.207 -5.513 -16.261 1.00 96.69 82 ASN A C 1
ATOM 669 O O . ASN A 1 82 ? 5.307 -5.501 -15.036 1.00 96.69 82 ASN A O 1
ATOM 673 N N . ALA A 1 83 ? 4.048 -5.761 -16.878 1.00 96.81 83 ALA A N 1
ATOM 674 C CA . ALA A 1 83 ? 2.787 -5.955 -16.159 1.00 96.81 83 ALA A CA 1
ATOM 675 C C . ALA A 1 83 ? 2.852 -7.062 -15.088 1.00 96.81 83 ALA A C 1
ATOM 677 O O . ALA A 1 83 ? 2.301 -6.895 -14.006 1.00 96.81 83 ALA A O 1
ATOM 678 N N . VAL A 1 84 ? 3.571 -8.161 -15.349 1.00 97.38 84 VAL A N 1
ATOM 679 C CA . VAL A 1 84 ? 3.729 -9.256 -14.376 1.00 97.38 84 VAL A CA 1
ATOM 680 C C . VAL A 1 84 ? 4.498 -8.776 -13.146 1.00 97.38 84 VAL A C 1
ATOM 682 O O . VAL A 1 84 ? 4.073 -9.023 -12.022 1.00 97.38 84 VAL A O 1
ATOM 685 N N . ARG A 1 85 ? 5.603 -8.046 -13.339 1.00 97.44 85 ARG A N 1
ATOM 686 C CA . ARG A 1 85 ? 6.385 -7.491 -12.222 1.00 97.44 85 ARG A CA 1
ATOM 687 C C . ARG A 1 85 ? 5.645 -6.389 -11.474 1.00 97.44 85 ARG A C 1
ATOM 689 O O . ARG A 1 85 ? 5.800 -6.292 -10.264 1.00 97.44 85 ARG A O 1
ATOM 696 N N . LEU A 1 86 ? 4.849 -5.587 -12.179 1.00 97.06 86 LEU A N 1
ATOM 697 C CA . LEU A 1 86 ? 3.986 -4.590 -11.557 1.00 97.06 86 LEU A CA 1
ATOM 698 C C . LEU A 1 86 ? 2.960 -5.254 -10.635 1.00 97.06 86 LEU A C 1
ATOM 700 O O . LEU A 1 86 ? 2.823 -4.815 -9.502 1.00 97.06 86 LEU A O 1
ATOM 704 N N . ASN A 1 87 ? 2.299 -6.326 -11.082 1.00 97.75 87 ASN A N 1
ATOM 705 C CA . ASN A 1 87 ? 1.354 -7.065 -10.242 1.00 97.75 87 ASN A CA 1
ATOM 706 C C . ASN A 1 87 ? 2.046 -7.643 -9.003 1.00 97.75 87 ASN A C 1
ATOM 708 O O . ASN A 1 87 ? 1.595 -7.388 -7.897 1.00 97.75 87 ASN A O 1
ATOM 712 N N . VAL A 1 88 ? 3.203 -8.299 -9.166 1.00 97.75 88 VAL A N 1
ATOM 713 C CA . VAL A 1 88 ? 3.981 -8.813 -8.021 1.00 97.75 88 VAL A CA 1
ATOM 714 C C . VAL A 1 88 ? 4.366 -7.696 -7.050 1.00 97.75 88 VAL A C 1
ATOM 716 O O . VAL A 1 88 ? 4.322 -7.896 -5.839 1.00 97.75 88 VAL A O 1
ATOM 719 N N . LEU A 1 89 ? 4.749 -6.521 -7.556 1.00 97.62 89 LEU A N 1
ATOM 720 C CA . LEU A 1 89 ? 5.059 -5.369 -6.715 1.00 97.62 89 LEU A CA 1
ATOM 721 C C . LEU A 1 89 ? 3.822 -4.892 -5.947 1.00 97.62 89 LEU A C 1
ATOM 723 O O . LEU A 1 89 ? 3.924 -4.671 -4.747 1.00 97.62 89 LEU A O 1
ATOM 727 N N . ILE A 1 90 ? 2.673 -4.757 -6.613 1.00 97.69 90 ILE A N 1
ATOM 728 C CA . ILE A 1 90 ? 1.408 -4.371 -5.975 1.00 97.69 90 ILE A CA 1
ATOM 729 C C . ILE A 1 90 ? 1.045 -5.375 -4.878 1.00 97.69 90 ILE A C 1
ATOM 731 O O . ILE A 1 90 ? 0.855 -4.958 -3.741 1.00 97.69 90 ILE A O 1
ATOM 735 N N . ASP A 1 91 ? 1.058 -6.674 -5.183 1.00 97.88 91 ASP A N 1
ATOM 736 C CA . ASP A 1 91 ? 0.757 -7.742 -4.222 1.00 97.88 91 ASP A CA 1
ATOM 737 C C . ASP A 1 91 ? 1.721 -7.707 -3.025 1.00 97.88 91 ASP A C 1
ATOM 739 O O . ASP A 1 91 ? 1.311 -7.855 -1.876 1.00 97.88 91 ASP A O 1
ATOM 743 N N . SER A 1 92 ? 3.010 -7.451 -3.278 1.00 97.69 92 SER A N 1
ATOM 744 C CA . SER A 1 92 ? 4.031 -7.356 -2.226 1.00 97.69 92 SER A CA 1
ATOM 745 C C . SER A 1 92 ? 3.829 -6.142 -1.317 1.00 97.69 92 SER A C 1
ATOM 747 O O . SER A 1 92 ? 4.114 -6.223 -0.125 1.00 97.69 92 SER A O 1
ATOM 749 N N . LEU A 1 93 ? 3.364 -5.015 -1.865 1.00 97.75 93 LEU A N 1
ATOM 750 C CA . LEU A 1 93 ? 3.019 -3.839 -1.067 1.00 97.75 93 LEU A CA 1
ATOM 751 C C . LEU A 1 93 ? 1.733 -4.094 -0.273 1.00 97.75 93 LEU A C 1
ATOM 753 O O . LEU A 1 93 ? 1.695 -3.814 0.920 1.00 97.75 93 LEU A O 1
ATOM 757 N N . GLU A 1 94 ? 0.706 -4.671 -0.900 1.00 97.38 94 GLU A N 1
ATOM 758 C CA . GLU A 1 94 ? -0.569 -4.980 -0.245 1.00 97.38 94 GLU A CA 1
ATOM 759 C C . GLU A 1 94 ? -0.427 -5.998 0.884 1.00 97.38 94 GLU A C 1
ATOM 761 O O . GLU A 1 94 ? -1.087 -5.838 1.904 1.00 97.38 94 GLU A O 1
ATOM 766 N N . ALA A 1 95 ? 0.487 -6.966 0.776 1.00 97.44 95 ALA A N 1
ATOM 767 C CA . ALA A 1 95 ? 0.781 -7.914 1.854 1.00 97.44 95 ALA A CA 1
ATOM 768 C C . ALA A 1 95 ? 1.218 -7.233 3.168 1.00 97.44 95 ALA A C 1
ATOM 770 O O . ALA A 1 95 ? 1.119 -7.820 4.243 1.00 97.44 95 ALA A O 1
ATOM 771 N N . GLY A 1 96 ? 1.686 -5.980 3.118 1.00 96.50 96 GLY A N 1
ATOM 772 C CA . GLY A 1 96 ? 1.987 -5.200 4.317 1.00 96.50 96 GLY A CA 1
ATOM 773 C C . GLY A 1 96 ? 0.750 -4.738 5.100 1.00 96.50 96 GLY A C 1
ATOM 774 O O . GLY A 1 96 ? 0.891 -4.329 6.252 1.00 96.50 96 GLY A O 1
ATOM 775 N N . ILE A 1 97 ? -0.451 -4.818 4.517 1.00 97.31 97 ILE A N 1
ATOM 776 C CA . ILE A 1 97 ? -1.726 -4.542 5.201 1.00 97.31 97 ILE A CA 1
ATOM 777 C C . ILE A 1 97 ? -1.987 -5.585 6.289 1.00 97.31 97 ILE A C 1
ATOM 779 O O . ILE A 1 97 ? -2.452 -5.225 7.368 1.00 97.31 97 ILE A O 1
ATOM 783 N N . ASP A 1 98 ? -1.607 -6.841 6.050 1.00 95.75 98 ASP A N 1
ATOM 784 C CA . ASP A 1 98 ? -1.850 -7.967 6.963 1.00 95.75 98 ASP A CA 1
ATOM 785 C C . ASP A 1 98 ? -1.092 -7.847 8.299 1.00 95.75 98 ASP A C 1
ATOM 787 O O . ASP A 1 98 ? -1.343 -8.600 9.239 1.00 95.75 98 ASP A O 1
ATOM 791 N N . ILE A 1 99 ? -0.167 -6.887 8.408 1.00 97.19 99 ILE A N 1
ATOM 792 C CA . ILE A 1 99 ? 0.540 -6.555 9.652 1.00 97.19 99 ILE A CA 1
ATOM 793 C C . ILE A 1 99 ? -0.400 -5.868 10.659 1.00 97.19 99 ILE A C 1
ATOM 795 O O . ILE A 1 99 ? -0.156 -5.935 11.862 1.00 97.19 99 ILE A O 1
ATOM 799 N N . PHE A 1 100 ? -1.464 -5.215 10.184 1.00 96.56 100 PHE A N 1
ATOM 800 C CA . PHE A 1 100 ? -2.403 -4.461 11.010 1.00 96.56 100 PHE A CA 1
ATOM 801 C C . PHE A 1 100 ? -3.646 -5.294 11.307 1.00 96.56 100 PHE A C 1
ATOM 803 O O . PHE A 1 100 ? -4.341 -5.744 10.393 1.00 96.56 100 PHE A O 1
ATOM 810 N N . SER A 1 101 ? -3.977 -5.435 12.587 1.00 95.88 101 SER A N 1
ATOM 811 C CA . SER A 1 101 ? -5.250 -6.019 13.009 1.00 95.88 101 SER A CA 1
ATOM 812 C C . SER A 1 101 ? -6.440 -5.159 12.574 1.00 95.88 101 SER A C 1
ATOM 814 O O . SER A 1 101 ? -6.312 -3.945 12.415 1.00 95.88 101 SER A O 1
ATOM 816 N N . ASP A 1 102 ? -7.624 -5.766 12.451 1.00 94.44 102 ASP A N 1
ATOM 817 C CA . ASP A 1 102 ? -8.853 -5.050 12.075 1.00 94.44 102 ASP A CA 1
ATOM 818 C C . ASP A 1 102 ? -9.123 -3.836 13.000 1.00 94.44 102 ASP A C 1
ATOM 820 O O . ASP A 1 102 ? -9.506 -2.768 12.524 1.00 94.44 102 ASP A O 1
ATOM 824 N N . LEU A 1 103 ? -8.820 -3.955 14.302 1.00 95.00 103 LEU A N 1
ATOM 825 C CA . LEU A 1 103 ? -8.936 -2.853 15.267 1.00 95.00 103 LEU A CA 1
ATOM 826 C C . LEU A 1 103 ? -7.933 -1.720 14.996 1.00 95.00 103 LEU A C 1
ATOM 828 O O . LEU A 1 103 ? -8.285 -0.546 15.080 1.00 95.00 103 LEU A O 1
ATOM 832 N N . GLU A 1 104 ? -6.676 -2.041 14.681 1.00 96.44 104 GLU A N 1
ATOM 833 C CA . GLU A 1 104 ? -5.671 -1.022 14.351 1.00 96.44 104 GLU A CA 1
ATOM 834 C C . GLU A 1 104 ? -6.031 -0.285 13.062 1.00 96.44 104 GLU A C 1
ATOM 836 O O . GLU A 1 104 ? -5.886 0.936 12.995 1.00 96.44 104 GLU A O 1
ATOM 841 N N . GLN A 1 105 ? -6.548 -1.006 12.064 1.00 96.00 105 GLN A N 1
ATOM 842 C CA . GLN A 1 105 ? -7.031 -0.405 10.823 1.00 96.00 105 GLN A CA 1
ATOM 843 C C . GLN A 1 105 ? -8.163 0.597 11.094 1.00 96.00 105 GLN A C 1
ATOM 845 O O . GLN A 1 105 ? -8.128 1.714 10.571 1.00 96.00 105 GLN A O 1
ATOM 850 N N . GLU A 1 106 ? -9.126 0.239 11.948 1.00 95.19 106 GLU A N 1
ATOM 851 C CA . GLU A 1 106 ? -10.232 1.116 12.350 1.00 95.19 106 GLU A CA 1
ATOM 852 C C . GLU A 1 106 ? -9.738 2.365 13.098 1.00 95.19 106 GLU A C 1
ATOM 854 O O . GLU A 1 106 ? -10.116 3.486 12.753 1.00 95.19 106 GLU A O 1
ATOM 859 N N . ILE A 1 107 ? -8.832 2.196 14.068 1.00 95.81 107 ILE A N 1
ATOM 860 C CA . ILE A 1 107 ? -8.254 3.310 14.837 1.00 95.81 107 ILE A CA 1
ATOM 861 C C . ILE A 1 107 ? -7.508 4.285 13.917 1.00 95.81 107 ILE A C 1
ATOM 863 O O . ILE A 1 107 ? -7.675 5.501 14.037 1.00 95.81 107 ILE A O 1
ATOM 867 N N . ILE A 1 108 ? -6.696 3.768 12.990 1.00 95.56 108 ILE A N 1
ATOM 868 C CA . ILE A 1 108 ? -5.946 4.593 12.036 1.00 95.56 108 ILE A CA 1
ATOM 869 C C . ILE A 1 108 ? -6.910 5.377 11.141 1.00 95.56 108 ILE A C 1
ATOM 871 O O . ILE A 1 108 ? -6.722 6.576 10.937 1.00 95.56 108 ILE A O 1
ATOM 875 N N . LEU A 1 109 ? -7.962 4.735 10.627 1.00 95.12 109 LEU A N 1
ATOM 876 C CA . LEU A 1 109 ? -8.950 5.414 9.789 1.00 95.12 109 LEU A CA 1
ATOM 877 C C . LEU A 1 109 ? -9.721 6.496 10.547 1.00 95.12 109 LEU A C 1
ATOM 879 O O . LEU A 1 109 ? -9.920 7.581 9.998 1.00 95.12 109 LEU A O 1
ATOM 883 N N . ALA A 1 110 ? -10.111 6.239 11.796 1.00 94.56 110 ALA A N 1
ATOM 884 C CA . ALA A 1 110 ? -10.780 7.229 12.633 1.00 94.56 110 ALA A CA 1
ATOM 885 C C . ALA A 1 110 ? -9.897 8.471 12.863 1.00 94.56 110 ALA A C 1
ATOM 887 O O . ALA A 1 110 ? -10.372 9.601 12.733 1.00 94.56 110 ALA A O 1
ATOM 888 N N . ASP A 1 111 ? -8.599 8.284 13.129 1.00 95.12 111 ASP A N 1
ATOM 889 C CA . ASP A 1 111 ? -7.633 9.384 13.264 1.00 95.12 111 ASP A CA 1
ATOM 890 C C . ASP A 1 111 ? -7.460 10.169 11.952 1.00 95.12 111 ASP A C 1
ATOM 892 O O . ASP A 1 111 ? -7.473 11.402 11.955 1.00 95.12 111 ASP A O 1
ATOM 896 N N . VAL A 1 112 ? -7.375 9.481 10.809 1.00 92.06 112 VAL A N 1
ATOM 897 C CA . VAL A 1 112 ? -7.292 10.127 9.487 1.00 92.06 112 VAL A CA 1
ATOM 898 C C . VAL A 1 112 ? -8.535 10.970 9.197 1.00 92.06 112 VAL A C 1
ATOM 900 O O . VAL A 1 112 ? -8.416 12.089 8.698 1.00 92.06 112 VAL A O 1
ATOM 903 N N . GLN A 1 113 ? -9.728 10.468 9.517 1.00 89.56 113 GLN A N 1
ATOM 904 C CA . GLN A 1 113 ? -10.980 11.205 9.328 1.00 89.56 113 GLN A CA 1
ATOM 905 C C . GLN A 1 113 ? -11.054 12.434 10.240 1.00 89.56 113 GLN A C 1
ATOM 907 O O . GLN A 1 113 ? -11.413 13.513 9.772 1.00 89.56 113 GLN A O 1
ATOM 912 N N . ALA A 1 114 ? -10.640 12.305 11.504 1.00 92.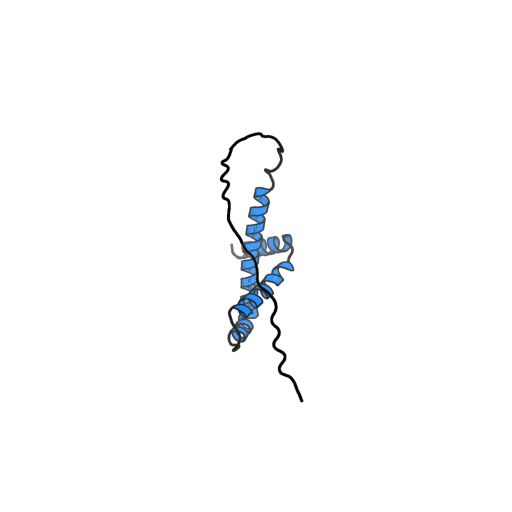06 114 ALA A N 1
ATOM 913 C CA . ALA A 1 114 ? -10.632 13.407 12.465 1.00 92.06 114 ALA A CA 1
ATOM 914 C C . ALA A 1 114 ? -9.677 14.552 12.081 1.00 92.06 114 ALA A C 1
ATOM 916 O O . ALA A 1 114 ? -9.913 15.695 12.457 1.00 92.06 114 ALA A O 1
ATOM 917 N N . ARG A 1 115 ? -8.601 14.264 11.337 1.00 88.00 115 ARG A N 1
ATOM 918 C CA . ARG A 1 115 ? -7.640 15.279 10.862 1.00 88.00 115 ARG A CA 1
ATOM 919 C C . ARG A 1 115 ? -8.075 16.001 9.587 1.00 88.00 115 ARG A C 1
ATOM 921 O O . ARG A 1 115 ? -7.534 17.064 9.293 1.00 88.00 115 ARG A O 1
ATOM 928 N N . ASN A 1 116 ? -8.988 15.407 8.821 1.00 76.94 116 ASN A N 1
ATOM 929 C CA . ASN A 1 116 ? -9.420 15.908 7.514 1.00 76.94 116 ASN A CA 1
ATOM 930 C C . ASN A 1 116 ? -10.784 16.624 7.547 1.00 76.94 116 ASN A C 1
ATOM 932 O O . ASN A 1 116 ? -11.191 17.163 6.515 1.00 76.94 116 ASN A O 1
ATOM 936 N N . GLY A 1 117 ? -11.491 16.594 8.683 1.00 59.25 117 GLY A N 1
ATOM 937 C CA . GLY A 1 117 ? -12.733 17.340 8.933 1.00 59.25 117 GLY A CA 1
ATOM 938 C C . GLY A 1 117 ? -12.479 18.688 9.591 1.00 59.25 117 GLY A C 1
ATOM 939 O O . GLY A 1 117 ? -13.251 19.624 9.287 1.00 59.25 117 GLY 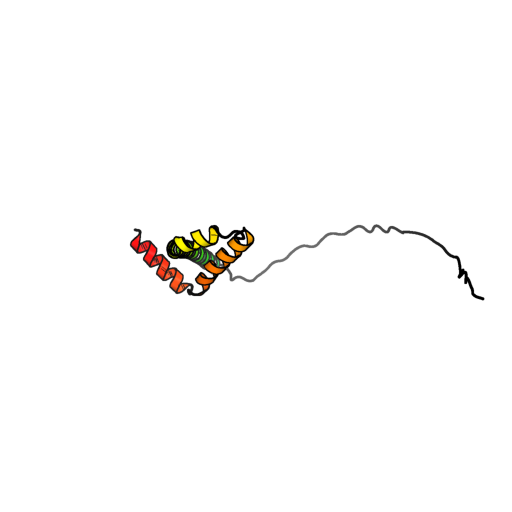A O 1
#

Sequence (117 aa):
MEQLEDGGSDLEESVTTPDNENVNEPEINENKEEEDDKQKEEEEKEGETQTTKKQFRNHYMSQITQAFGTDLDKIRQEPNFNAVRLNVLIDSLEAGIDIFSDLEQEIILADVQARNG

InterPro domains:
  IPR028217 Ribosome-assembly protein 3, C-terminal [PF14615] (56-101)
  IPR051898 Ribosome Assembly Protein 3 [PTHR28127] (24-114)

Secondary structure (DSSP, 8-state):
---------------------------------------SSSHHHHHHHHHHHHHHHHHHHHHHHHHTHHHHHHHHTSTT--HHHHHHHHHHHHGGGGGS-HHHHHHHHHHHHHHH-

Organism: NCBI:txid679940

Radius of gyration: 34.32 Å; chains: 1; bounding box: 66×82×61 Å

Foldseek 3Di:
DDDDDDDDDDDDDDDDDDDDDDDDDDDDDDDDDDDDPDDDPPVVVVVVLVVLLVVLLVVQCVVVCVVCVVVVVVLVPDPPDDPVNVVVVSVVSSVVSVVDDSVRSVVVVVVVVVVVD

pLDDT: mean 76.14, std 22.92, range [39.12, 98.19]